Protein AF-A0A2P5B490-F1 (afdb_monomer_lite)

Sequence (133 aa):
MVKIHHEVAHSDQGDTYYHEDVKKVVEAGVHQIVVSSHGARQLYNTTATISVLEEPGTDVFESLALGAQVVLVGRPIIYGLAIKGQHGVKSVIEMLKHALEFTMALYGCLTLEHIKKNRVNVMTQNENLHAKL

Organism: Parasponia andersonii (NCBI:txid3476)

Foldseek 3Di:
DDFDQDDDDDDPPDPPPPPVVVVVVVVVVDPDDDDAPPQCPPDPPDDHPFPNPPQLQVSQLQCLQSPDPDDDDDDQLVVLCVPPNPVRNVVSVVVSVVSNVVVCVVLVHPDSVSRHVVSDPPPPVPDDPPPDD

Radius of gyration: 17.36 Å; chains: 1; bounding box: 48×41×40 Å

pLDDT: mean 72.81, std 22.29, range [24.16, 98.19]

InterPro domains:
  IPR000262 FMN-dependent dehydrogenase [PF01070] (19-55)
  IPR000262 FMN-dependent dehydrogenase [PF01070] (57-120)
  IPR013785 Aldolase-type TIM barrel [G3DSA:3.20.20.70] (15-129)

Structure (mmCIF, N/CA/C/O backbone):
data_AF-A0A2P5B490-F1
#
_entry.id   AF-A0A2P5B490-F1
#
loop_
_atom_site.group_PDB
_atom_site.id
_atom_site.type_symbol
_atom_site.label_atom_id
_atom_site.label_alt_id
_atom_site.label_comp_id
_atom_site.label_asym_id
_atom_site.label_entity_id
_atom_site.label_seq_id
_atom_site.pdbx_PDB_ins_code
_atom_site.Cartn_x
_atom_site.Cartn_y
_atom_site.Cartn_z
_atom_site.occupancy
_atom_site.B_iso_or_equiv
_atom_site.auth_seq_id
_atom_site.auth_comp_id
_atom_site.auth_asym_id
_atom_site.auth_atom_id
_atom_site.pdbx_PDB_model_num
ATOM 1 N N . MET A 1 1 ? -11.680 1.914 -19.232 1.00 24.16 1 MET A N 1
ATOM 2 C CA . MET A 1 1 ? -10.418 1.584 -19.928 1.00 24.16 1 MET A CA 1
ATOM 3 C C . MET A 1 1 ? -9.689 0.569 -19.061 1.00 24.16 1 MET A C 1
ATOM 5 O O . MET A 1 1 ? -9.206 0.937 -18.001 1.00 24.16 1 MET A O 1
ATOM 9 N N . VAL A 1 2 ? -9.758 -0.710 -19.435 1.00 25.61 2 VAL A N 1
ATOM 10 C CA . VAL A 1 2 ? -9.264 -1.852 -18.647 1.00 25.61 2 VAL A CA 1
ATOM 11 C C . VAL A 1 2 ? -7.757 -1.971 -18.871 1.00 25.61 2 VAL A C 1
ATOM 13 O O . VAL A 1 2 ? -7.327 -2.150 -20.007 1.00 25.61 2 VAL A O 1
ATOM 16 N N . LYS A 1 3 ? -6.948 -1.828 -17.818 1.00 25.75 3 LYS A N 1
ATOM 17 C CA . LYS A 1 3 ? -5.498 -2.057 -17.879 1.00 25.75 3 LYS A CA 1
ATOM 18 C C . LYS A 1 3 ? -5.194 -3.341 -17.116 1.00 25.75 3 LYS A C 1
ATOM 20 O O . LYS A 1 3 ? -5.026 -3.327 -15.906 1.00 25.75 3 LYS A O 1
ATOM 25 N N . ILE A 1 4 ? -5.189 -4.455 -17.841 1.00 33.44 4 ILE A N 1
ATOM 26 C CA . ILE A 1 4 ? -4.679 -5.738 -17.356 1.00 33.44 4 ILE A CA 1
ATOM 27 C C . ILE A 1 4 ? -3.274 -5.849 -17.931 1.00 33.44 4 ILE A C 1
ATOM 29 O O . ILE A 1 4 ? -3.114 -6.020 -19.138 1.00 33.44 4 ILE A O 1
ATOM 33 N N . HIS A 1 5 ? -2.257 -5.695 -17.090 1.00 31.98 5 HIS A N 1
ATOM 34 C CA . HIS A 1 5 ? -0.896 -6.046 -17.467 1.00 31.98 5 HIS A CA 1
ATOM 35 C C . HIS A 1 5 ? -0.565 -7.397 -16.843 1.00 31.98 5 HIS A C 1
ATOM 37 O O . HIS A 1 5 ? -0.688 -7.596 -15.640 1.00 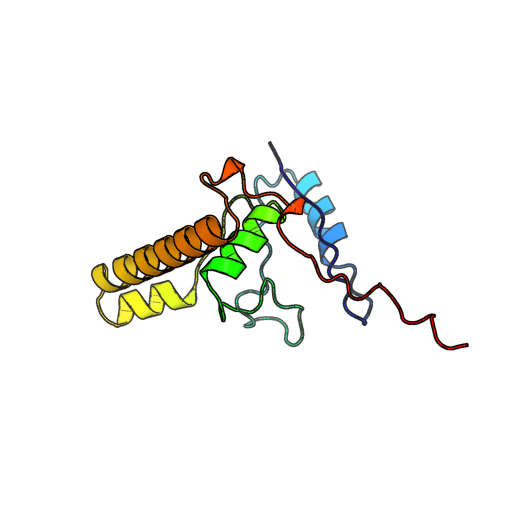31.98 5 HIS A O 1
ATOM 43 N N . HIS A 1 6 ? -0.233 -8.335 -17.728 1.00 29.84 6 HIS A N 1
ATOM 44 C CA . HIS A 1 6 ? 0.177 -9.695 -17.420 1.00 29.84 6 HIS A CA 1
ATOM 45 C C . HIS A 1 6 ? 1.299 -9.716 -16.382 1.00 29.84 6 HIS A C 1
ATOM 47 O O . HIS A 1 6 ? 2.391 -9.192 -16.632 1.00 29.84 6 HIS A O 1
ATOM 53 N N . GLU A 1 7 ? 1.069 -10.469 -15.314 1.00 31.28 7 GLU A N 1
ATOM 54 C CA . GLU A 1 7 ? 2.136 -11.207 -14.669 1.00 31.28 7 GLU A CA 1
ATOM 55 C C . GLU A 1 7 ? 1.660 -12.628 -14.379 1.00 31.28 7 GLU A C 1
ATOM 57 O O . GLU A 1 7 ? 0.643 -12.865 -13.730 1.00 31.28 7 GLU A O 1
ATOM 62 N N . VAL A 1 8 ? 2.366 -13.570 -14.997 1.00 30.80 8 VAL A N 1
ATOM 63 C CA . VAL A 1 8 ? 2.154 -15.003 -14.863 1.00 30.80 8 VAL A CA 1
ATOM 64 C C . VAL A 1 8 ? 3.012 -15.443 -13.686 1.00 30.80 8 VAL A C 1
ATOM 66 O O . VAL A 1 8 ? 4.222 -15.597 -13.828 1.00 30.80 8 VAL A O 1
ATOM 69 N N . ALA A 1 9 ? 2.396 -15.624 -12.522 1.00 31.06 9 ALA A N 1
ATOM 70 C CA . ALA A 1 9 ? 3.017 -16.375 -11.442 1.00 31.06 9 ALA A CA 1
ATOM 71 C C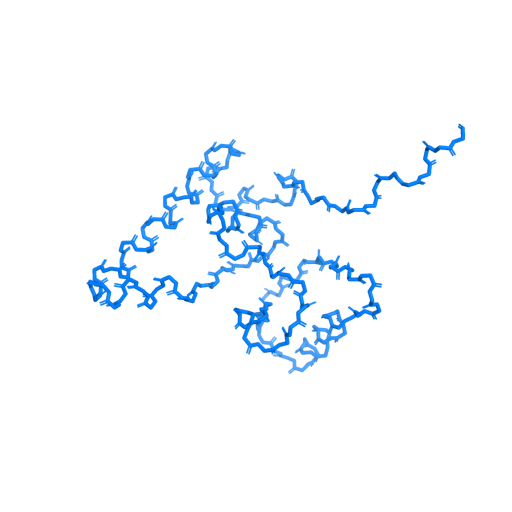 . ALA A 1 9 ? 2.794 -17.865 -11.731 1.00 31.06 9 ALA A C 1
ATOM 73 O O . ALA A 1 9 ? 1.717 -18.399 -11.475 1.00 31.06 9 ALA A O 1
ATOM 74 N N . HIS A 1 10 ? 3.791 -18.521 -12.325 1.00 29.80 10 HIS A N 1
ATOM 75 C CA . HIS A 1 10 ? 3.826 -19.978 -12.390 1.00 29.80 10 HIS A CA 1
ATOM 76 C C . HIS A 1 10 ? 4.150 -20.521 -10.993 1.00 29.80 10 HIS A C 1
ATOM 78 O O . HIS A 1 10 ? 5.239 -20.282 -10.476 1.00 29.80 10 HIS A O 1
ATOM 84 N N . SER A 1 11 ? 3.211 -21.242 -10.381 1.00 33.00 11 SER A N 1
ATOM 85 C CA . SER A 1 11 ? 3.530 -22.214 -9.337 1.00 33.00 11 SER A CA 1
ATOM 86 C C . SER A 1 11 ? 4.019 -23.503 -10.001 1.00 33.00 11 SER A C 1
ATOM 88 O O . SER A 1 11 ? 3.501 -23.914 -11.040 1.00 33.00 11 SER A O 1
ATOM 90 N N . ASP A 1 12 ? 4.980 -24.176 -9.368 1.00 36.62 12 ASP A N 1
ATOM 91 C CA . ASP A 1 12 ? 5.571 -25.463 -9.791 1.00 36.62 12 ASP A CA 1
ATOM 92 C C . ASP A 1 12 ? 4.573 -26.650 -9.734 1.00 36.62 12 ASP A C 1
ATOM 94 O O . ASP A 1 12 ? 4.912 -27.821 -9.889 1.00 36.62 12 ASP A O 1
ATOM 98 N N . GLN A 1 13 ? 3.294 -26.337 -9.526 1.00 34.25 13 GLN A N 1
ATOM 99 C CA . GLN A 1 13 ? 2.156 -27.236 -9.582 1.00 34.25 13 GLN A CA 1
ATOM 100 C C . GLN A 1 13 ? 1.067 -26.545 -10.404 1.00 34.25 13 GLN A C 1
ATOM 102 O O . GLN A 1 13 ? 0.290 -25.770 -9.863 1.00 34.25 13 GLN A O 1
ATOM 107 N N . GLY A 1 14 ? 1.092 -26.777 -11.722 1.00 35.12 14 GLY A N 1
ATOM 108 C CA . GLY A 1 14 ? -0.064 -26.879 -12.630 1.00 35.12 14 GLY A CA 1
ATOM 109 C C . GLY A 1 14 ? -1.105 -25.757 -12.728 1.00 35.12 14 GLY A C 1
ATOM 110 O O . GLY A 1 14 ? -2.000 -25.867 -13.565 1.00 35.12 14 GLY A O 1
ATOM 111 N N . ASP A 1 15 ? -1.018 -24.683 -11.953 1.00 37.94 15 ASP A N 1
ATOM 112 C CA . ASP A 1 15 ? -2.190 -23.866 -11.683 1.00 37.94 15 ASP A CA 1
ATOM 113 C C . ASP A 1 15 ? -2.206 -22.581 -12.526 1.00 37.94 15 ASP A C 1
ATOM 115 O O . ASP A 1 15 ? -1.853 -21.481 -12.114 1.00 37.94 15 ASP A O 1
ATOM 119 N N . THR A 1 16 ? -2.743 -22.739 -13.734 1.00 43.31 16 THR A N 1
ATOM 120 C CA . THR A 1 16 ? -3.161 -21.717 -14.716 1.00 43.31 16 THR A CA 1
ATOM 121 C C . THR A 1 16 ? -4.313 -20.800 -14.239 1.00 43.31 16 THR A C 1
ATOM 123 O O . THR A 1 16 ? -4.896 -20.059 -15.036 1.00 43.31 16 THR A O 1
ATOM 126 N N . TYR A 1 17 ? -4.635 -20.803 -12.940 1.00 48.75 17 TYR A N 1
ATOM 127 C CA . TYR A 1 17 ? -5.948 -20.422 -12.398 1.00 48.75 17 TYR A CA 1
ATOM 128 C C . TYR A 1 17 ? -6.310 -18.945 -12.603 1.00 48.75 17 TYR A C 1
ATOM 130 O O . TYR A 1 17 ? -7.474 -18.628 -12.799 1.00 48.75 17 TYR A O 1
ATOM 138 N N . TYR A 1 18 ? -5.351 -18.018 -12.668 1.00 60.53 18 TYR A N 1
ATOM 139 C CA . TYR A 1 18 ? -5.702 -16.597 -12.796 1.00 60.53 18 TYR A CA 1
ATOM 140 C C . TYR A 1 18 ? -5.979 -16.135 -14.233 1.00 60.53 18 TYR A C 1
ATOM 142 O O . TYR A 1 18 ? -6.766 -15.212 -14.430 1.00 60.53 18 TYR A O 1
ATOM 150 N N . HIS A 1 19 ? -5.359 -16.727 -15.260 1.00 62.00 19 HIS A N 1
ATOM 151 C CA . HIS A 1 19 ? -5.473 -16.166 -16.613 1.00 62.00 19 HIS A CA 1
ATOM 152 C C . HIS A 1 19 ? -6.817 -16.488 -17.276 1.00 62.00 19 HIS A C 1
ATOM 154 O O . HIS A 1 19 ? -7.405 -15.624 -17.931 1.00 62.00 19 HIS A O 1
ATOM 160 N N . GLU A 1 20 ? -7.318 -17.710 -17.094 1.00 67.31 20 GLU A N 1
ATOM 161 C CA . GLU A 1 20 ? -8.641 -18.089 -17.592 1.00 67.31 20 GLU A CA 1
ATOM 162 C C . GLU A 1 20 ? -9.764 -17.383 -16.836 1.00 67.31 20 GLU A C 1
ATOM 164 O O . GLU A 1 20 ? -10.716 -16.908 -17.456 1.00 67.31 20 GLU A O 1
ATOM 169 N N . ASP A 1 21 ? -9.635 -17.262 -15.516 1.00 75.56 21 ASP A N 1
ATOM 170 C CA . ASP A 1 21 ? -10.642 -16.607 -14.686 1.00 75.56 21 ASP A CA 1
ATOM 171 C C . ASP A 1 21 ? -10.754 -15.120 -15.023 1.00 75.56 21 ASP A C 1
ATOM 173 O O . ASP A 1 21 ? -11.865 -14.607 -15.164 1.00 75.56 21 ASP A O 1
ATOM 177 N N . VAL A 1 22 ? -9.623 -14.447 -15.276 1.00 75.44 22 VAL A N 1
ATOM 178 C CA . VAL A 1 22 ? -9.599 -13.054 -15.749 1.00 75.44 22 VAL A CA 1
ATOM 179 C C . VAL A 1 22 ? -10.316 -12.902 -17.095 1.00 75.44 22 VAL A C 1
ATOM 181 O O . VAL A 1 22 ? -11.086 -11.958 -17.262 1.00 75.44 22 VAL A O 1
ATOM 184 N N . LYS A 1 23 ? -10.124 -13.823 -18.051 1.00 79.38 23 LYS A N 1
ATOM 185 C CA . LYS A 1 23 ? -10.833 -13.767 -19.344 1.00 79.38 23 LYS A CA 1
ATOM 186 C C . LYS A 1 23 ? -12.344 -13.888 -19.161 1.00 79.38 23 LYS A C 1
ATOM 188 O O . LYS A 1 23 ? -13.080 -13.044 -19.663 1.00 79.38 23 LYS A O 1
ATOM 193 N N . LYS A 1 24 ? -12.792 -14.868 -18.371 1.00 80.94 24 LYS A N 1
ATOM 194 C CA . LYS A 1 24 ? -14.219 -15.112 -18.108 1.00 80.94 24 LYS A CA 1
ATOM 195 C C . LYS A 1 24 ? -14.904 -13.901 -17.472 1.00 80.94 24 LYS A C 1
ATOM 197 O O . LYS A 1 24 ? -16.000 -13.529 -17.880 1.00 80.94 24 LYS A O 1
ATOM 202 N N . VAL A 1 25 ? -14.270 -13.250 -16.492 1.00 79.50 25 VAL A N 1
ATOM 203 C CA . VAL A 1 25 ? -14.875 -12.074 -15.837 1.00 79.50 25 VAL A CA 1
ATOM 204 C C . VAL A 1 25 ? -14.862 -10.828 -16.725 1.00 79.50 25 VAL A C 1
ATOM 206 O O . VAL A 1 25 ? -15.783 -10.015 -16.645 1.00 79.50 25 VAL A O 1
ATOM 209 N N . VAL A 1 26 ? -13.864 -10.682 -17.604 1.00 80.31 26 VAL A N 1
ATOM 210 C CA . VAL A 1 26 ? -13.848 -9.612 -18.614 1.00 80.31 26 VAL A CA 1
ATOM 211 C C . VAL A 1 26 ? -14.973 -9.817 -19.629 1.00 80.31 26 VAL A C 1
ATOM 213 O O . VAL A 1 26 ? -15.700 -8.869 -19.920 1.00 80.31 26 VAL A O 1
ATOM 216 N N . GLU A 1 27 ? -15.165 -11.043 -20.120 1.00 84.94 27 GLU A N 1
ATOM 217 C CA . GLU A 1 27 ? -16.276 -11.404 -21.014 1.00 84.94 27 GLU A CA 1
ATOM 218 C C . GLU A 1 27 ? -17.644 -11.187 -20.354 1.00 84.94 27 GLU A C 1
ATOM 220 O O . GLU A 1 27 ? -18.586 -10.742 -21.007 1.00 84.94 27 GLU A O 1
ATOM 225 N N . ALA A 1 28 ? -17.742 -11.409 -19.041 1.00 87.56 28 ALA A N 1
ATOM 226 C CA . ALA A 1 28 ? -18.937 -11.115 -18.252 1.00 87.56 28 ALA A CA 1
ATOM 227 C C . ALA A 1 28 ? -19.193 -9.605 -18.033 1.00 87.56 28 ALA A C 1
ATOM 229 O O . ALA A 1 28 ? -20.186 -9.237 -17.407 1.00 87.56 28 ALA A O 1
ATOM 230 N N . GLY A 1 29 ? -18.319 -8.721 -18.528 1.00 87.12 29 GLY A N 1
ATOM 231 C CA . GLY A 1 29 ? -18.488 -7.269 -18.444 1.00 87.12 29 GLY A CA 1
ATOM 232 C C . GLY A 1 29 ? -18.143 -6.666 -17.079 1.00 87.12 29 GLY A C 1
ATOM 233 O O . GLY A 1 29 ? -18.600 -5.564 -16.765 1.00 87.12 29 GLY A O 1
ATOM 234 N N . VAL A 1 30 ? -17.349 -7.357 -16.253 1.00 77.06 30 VAL A N 1
ATOM 235 C CA . VAL A 1 30 ? -16.906 -6.833 -14.953 1.00 77.06 30 VAL A CA 1
ATOM 236 C C . VAL A 1 30 ? -16.053 -5.573 -15.142 1.00 77.06 30 VAL A C 1
ATOM 238 O O . VAL A 1 30 ? -15.174 -5.506 -15.999 1.00 77.06 30 VAL A O 1
ATOM 241 N N . HIS A 1 31 ? -16.299 -4.558 -14.309 1.00 75.38 31 HIS A N 1
ATOM 242 C CA . HIS A 1 31 ? -15.637 -3.259 -14.430 1.00 75.38 31 HIS A CA 1
ATOM 243 C C . HIS A 1 31 ? -14.188 -3.257 -13.915 1.00 75.38 31 HIS A C 1
ATOM 245 O O . HIS A 1 31 ? -13.335 -2.576 -14.485 1.00 75.38 31 HIS A O 1
ATOM 251 N N . GLN A 1 32 ? -13.914 -3.985 -12.826 1.00 70.75 32 GLN A N 1
ATOM 252 C CA . GLN A 1 32 ? -12.608 -4.047 -12.162 1.00 70.75 32 GLN A CA 1
ATOM 253 C C . GLN A 1 32 ? -12.378 -5.415 -11.515 1.00 70.75 32 GLN A C 1
ATOM 255 O O . GLN A 1 32 ? -13.319 -6.063 -11.063 1.00 70.75 32 GLN A O 1
ATOM 260 N N . ILE A 1 33 ? -11.112 -5.820 -11.438 1.00 78.62 33 ILE A N 1
ATOM 261 C CA . ILE A 1 33 ? -10.673 -7.076 -10.825 1.00 78.62 33 ILE A CA 1
ATOM 262 C C . ILE A 1 33 ? -9.727 -6.736 -9.677 1.00 78.62 33 ILE A C 1
ATOM 264 O O . ILE A 1 33 ? -8.845 -5.892 -9.826 1.00 78.62 33 ILE A O 1
ATOM 268 N N . VAL A 1 34 ? -9.895 -7.413 -8.543 1.00 81.19 34 VAL A N 1
ATOM 269 C CA . VAL A 1 34 ? -8.960 -7.351 -7.417 1.00 81.19 34 VAL A CA 1
ATOM 270 C C . VAL A 1 34 ? -8.218 -8.678 -7.351 1.00 81.19 34 VAL A C 1
ATOM 272 O O . VAL A 1 34 ? -8.824 -9.713 -7.084 1.00 81.19 34 VAL A O 1
ATOM 275 N N . VAL A 1 35 ? -6.906 -8.650 -7.579 1.00 78.75 35 VAL A N 1
ATOM 276 C CA . VAL A 1 35 ? -6.046 -9.823 -7.382 1.00 78.75 35 VAL A CA 1
ATOM 277 C C . VAL A 1 35 ? -5.726 -9.926 -5.890 1.00 78.75 35 VAL A C 1
ATOM 279 O O . VAL A 1 35 ? -5.182 -8.988 -5.311 1.00 78.75 35 VAL A O 1
ATOM 282 N N . SER A 1 36 ? -6.123 -11.021 -5.232 1.00 77.31 36 SER A N 1
ATOM 283 C CA . SER A 1 36 ? -5.914 -11.201 -3.789 1.00 77.31 36 SER A CA 1
ATOM 284 C C . SER A 1 36 ? -6.056 -12.657 -3.340 1.00 77.31 36 SER A C 1
ATOM 286 O O . SER A 1 36 ? -7.002 -13.332 -3.727 1.00 77.31 36 SER A O 1
ATOM 288 N N . SER A 1 37 ? -5.197 -13.096 -2.414 1.00 73.44 37 SER A N 1
ATOM 289 C CA . SER A 1 37 ? -5.345 -14.349 -1.644 1.00 73.44 37 SER A CA 1
ATOM 290 C C . SER A 1 37 ? -6.200 -14.195 -0.372 1.00 73.44 37 SER A C 1
ATOM 292 O O . SER A 1 37 ? -6.160 -15.029 0.538 1.00 73.44 37 SER A O 1
ATOM 294 N N . HIS A 1 38 ? -6.941 -13.088 -0.250 1.00 79.31 38 HIS A N 1
ATOM 295 C CA . HIS A 1 38 ? -7.753 -12.759 0.926 1.00 79.31 38 HIS A CA 1
ATOM 296 C C . HIS A 1 38 ? -6.934 -12.669 2.233 1.00 79.31 38 HIS A C 1
ATOM 298 O O . HIS A 1 38 ? -7.392 -13.025 3.323 1.00 79.31 38 HIS A O 1
ATOM 304 N N . GLY A 1 39 ? -5.679 -12.220 2.123 1.00 70.62 39 GLY A N 1
ATOM 305 C CA . GLY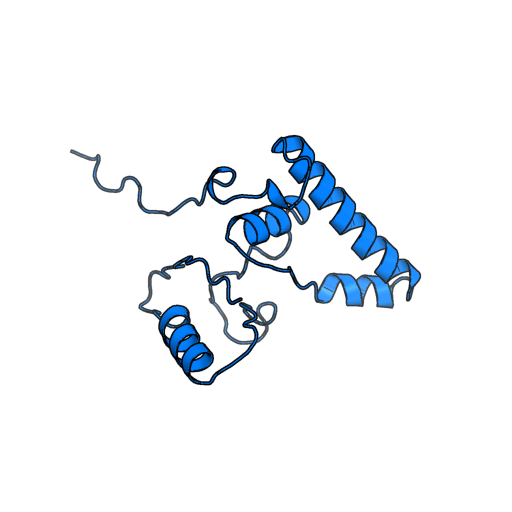 A 1 39 ? -4.759 -12.100 3.255 1.00 70.62 39 GLY A CA 1
ATOM 306 C C . GLY A 1 39 ? -4.308 -13.446 3.829 1.00 70.62 39 GLY A C 1
ATOM 307 O O . GLY A 1 39 ? -4.057 -13.513 5.038 1.00 70.62 39 GLY A O 1
ATOM 308 N N . ALA A 1 40 ? -4.230 -14.475 2.972 1.00 72.25 40 ALA A N 1
ATOM 309 C CA . ALA A 1 40 ? -3.869 -15.858 3.295 1.00 72.25 40 ALA A CA 1
ATOM 310 C C . ALA A 1 40 ? -4.839 -16.556 4.271 1.00 72.25 40 ALA A C 1
ATOM 312 O O . ALA A 1 40 ? -4.440 -17.387 5.081 1.00 72.25 40 ALA A O 1
ATOM 313 N N . ARG A 1 41 ? -6.129 -16.195 4.219 1.00 72.38 41 ARG A N 1
ATOM 314 C CA . ARG A 1 41 ? -7.186 -16.745 5.094 1.00 72.38 41 ARG A CA 1
ATOM 315 C C . ARG A 1 41 ? -8.115 -17.745 4.400 1.00 72.38 41 ARG A C 1
ATOM 317 O O . ARG A 1 41 ? -9.109 -18.138 5.000 1.00 72.38 41 ARG A O 1
ATOM 324 N N . GLN A 1 42 ? -7.851 -18.068 3.135 1.00 71.38 42 GLN A N 1
ATOM 325 C CA . GLN A 1 42 ? -8.698 -18.935 2.312 1.00 71.38 42 GLN A CA 1
ATOM 326 C C . GLN A 1 42 ? -7.950 -20.227 1.981 1.00 71.38 42 GLN A C 1
ATOM 328 O O . GLN A 1 42 ? -7.955 -21.151 2.788 1.00 71.38 42 GLN A O 1
ATOM 333 N N . LEU A 1 43 ? -7.267 -20.285 0.838 1.00 65.50 43 LEU A N 1
ATOM 334 C CA . LEU A 1 43 ? -6.427 -21.425 0.490 1.00 65.50 43 LEU A CA 1
ATOM 335 C C . LEU A 1 43 ? -5.019 -21.268 1.067 1.00 65.50 43 LEU A C 1
ATOM 337 O O . LEU A 1 43 ? -4.413 -20.197 1.004 1.00 65.50 43 LEU A O 1
ATOM 341 N N . TYR A 1 44 ? -4.503 -22.360 1.623 1.00 55.91 44 TYR A N 1
ATOM 342 C CA . TYR A 1 44 ? -3.114 -22.467 2.050 1.00 55.91 44 TYR A CA 1
ATOM 343 C C . TYR A 1 44 ? -2.211 -22.729 0.836 1.00 55.91 44 TYR A C 1
ATOM 345 O O . TYR A 1 44 ? -2.639 -23.365 -0.124 1.00 55.91 44 TYR A O 1
ATOM 353 N N . ASN A 1 45 ? -0.958 -22.262 0.895 1.00 54.09 45 ASN A N 1
ATOM 354 C CA . ASN A 1 45 ? 0.066 -22.465 -0.143 1.00 54.09 45 ASN A CA 1
ATOM 355 C C . ASN A 1 45 ? -0.198 -21.768 -1.497 1.00 54.09 45 ASN A C 1
ATOM 357 O O . ASN A 1 45 ? 0.360 -22.157 -2.519 1.00 54.09 45 ASN A O 1
ATOM 361 N N . THR A 1 46 ? -1.028 -20.721 -1.521 1.00 55.59 46 THR A N 1
ATOM 362 C CA . THR A 1 46 ? -1.146 -19.839 -2.693 1.00 55.59 46 THR A CA 1
ATOM 363 C C . THR A 1 46 ? 0.053 -18.900 -2.772 1.00 55.59 46 THR A C 1
ATOM 365 O O . THR A 1 46 ? 0.472 -18.379 -1.734 1.00 55.59 46 THR A O 1
ATOM 368 N N . THR A 1 47 ? 0.533 -18.593 -3.981 1.00 58.62 47 THR A N 1
ATOM 369 C CA . THR A 1 47 ? 1.517 -17.522 -4.203 1.00 58.62 47 THR A CA 1
ATOM 370 C C . THR A 1 47 ? 1.074 -16.240 -3.494 1.00 58.62 47 THR A C 1
ATOM 372 O O . THR A 1 47 ? -0.094 -15.843 -3.574 1.00 58.62 47 THR A O 1
ATOM 375 N N . ALA A 1 48 ? 1.989 -15.602 -2.762 1.00 55.41 48 ALA A N 1
ATOM 376 C CA . ALA A 1 48 ? 1.707 -14.323 -2.125 1.00 55.41 48 ALA A CA 1
ATOM 377 C C . ALA A 1 48 ? 1.359 -13.283 -3.203 1.00 55.41 48 ALA A C 1
ATOM 379 O O . ALA A 1 48 ? 2.049 -13.183 -4.210 1.00 55.41 48 ALA A O 1
ATOM 380 N N . THR A 1 49 ? 0.282 -12.515 -3.003 1.00 55.12 49 THR A N 1
ATOM 381 C CA . THR A 1 49 ? -0.157 -11.478 -3.963 1.00 55.12 49 THR A CA 1
ATOM 382 C C . THR A 1 49 ? 0.921 -10.403 -4.177 1.00 55.12 49 THR A C 1
ATOM 384 O O . THR A 1 49 ? 1.054 -9.853 -5.258 1.00 55.12 49 THR A O 1
ATOM 387 N N . ILE A 1 50 ? 1.677 -10.144 -3.124 1.00 55.91 50 ILE A N 1
ATOM 388 C CA . ILE A 1 50 ? 2.988 -9.503 -2.982 1.00 55.91 50 ILE A CA 1
ATOM 389 C C . ILE A 1 50 ? 3.306 -9.815 -1.504 1.00 55.91 50 ILE A C 1
ATOM 391 O O . ILE A 1 50 ? 2.356 -9.976 -0.728 1.00 55.91 50 ILE A O 1
ATOM 395 N N . SER A 1 51 ? 4.540 -10.039 -1.075 1.00 51.22 51 SER A N 1
ATOM 396 C CA . SER A 1 51 ? 4.854 -10.643 0.239 1.00 51.22 51 SER A CA 1
ATOM 397 C C . SER A 1 51 ? 4.512 -9.761 1.469 1.00 51.22 51 SER A C 1
ATOM 399 O O . SER A 1 51 ? 5.376 -9.273 2.175 1.00 51.22 51 SER A O 1
ATOM 401 N N . VAL A 1 52 ? 3.213 -9.591 1.745 1.00 49.44 52 VAL A N 1
ATOM 402 C CA . VAL A 1 52 ? 2.496 -9.206 2.979 1.00 49.44 52 VAL A CA 1
ATOM 403 C C . VAL A 1 52 ? 2.949 -7.918 3.717 1.00 49.44 52 VAL A C 1
ATOM 405 O O . VAL A 1 52 ? 2.377 -7.616 4.765 1.00 49.44 52 VAL A O 1
ATOM 408 N N . LEU A 1 53 ? 3.789 -7.063 3.118 1.00 50.47 53 LEU A N 1
ATOM 409 C CA . LEU A 1 53 ? 4.349 -5.807 3.664 1.00 50.47 53 LEU A CA 1
ATOM 410 C C . LEU A 1 53 ? 5.530 -5.997 4.627 1.00 50.47 53 LEU A C 1
ATOM 412 O O . LEU A 1 53 ? 5.509 -5.473 5.742 1.00 50.47 53 LEU A O 1
ATOM 416 N N . GLU A 1 54 ? 6.578 -6.698 4.194 1.00 57.00 54 GLU A N 1
ATOM 417 C CA . GLU A 1 54 ? 7.906 -6.531 4.811 1.00 57.00 54 GLU A CA 1
ATOM 418 C C . GLU A 1 54 ? 8.505 -5.155 4.460 1.00 57.00 54 GLU A C 1
ATOM 420 O O . GLU A 1 54 ? 9.049 -4.481 5.335 1.00 57.00 54 GLU A O 1
ATOM 425 N N . GLU A 1 55 ? 8.291 -4.674 3.226 1.00 71.62 55 GLU A N 1
ATOM 426 C CA . GLU A 1 55 ? 8.699 -3.341 2.765 1.00 71.62 55 GLU A CA 1
ATOM 427 C C . GLU A 1 55 ? 7.537 -2.586 2.086 1.00 71.62 55 GLU A C 1
ATOM 429 O O . GLU A 1 55 ? 7.414 -2.564 0.860 1.00 71.62 55 GLU A O 1
ATOM 434 N N . PRO A 1 56 ? 6.663 -1.910 2.855 1.00 78.62 56 PRO A N 1
ATOM 435 C CA . PRO A 1 56 ? 5.405 -1.371 2.338 1.00 78.62 56 PRO A CA 1
ATOM 436 C C . PRO A 1 56 ? 5.540 -0.330 1.215 1.00 78.62 56 PRO A C 1
ATOM 438 O O . PRO A 1 56 ? 4.611 -0.172 0.427 1.00 78.62 56 PRO A O 1
ATOM 441 N N . GLY A 1 57 ? 6.659 0.396 1.131 1.00 85.31 57 GLY A N 1
ATOM 442 C CA . GLY A 1 57 ? 6.908 1.332 0.029 1.00 85.31 57 GLY A CA 1
ATOM 443 C C . GLY A 1 57 ? 7.240 0.615 -1.281 1.00 85.31 57 GLY A C 1
ATOM 444 O O . GLY A 1 57 ? 6.676 0.944 -2.327 1.00 85.31 57 GLY A O 1
ATOM 445 N N . THR A 1 58 ? 8.109 -0.395 -1.204 1.00 87.19 58 THR A N 1
ATOM 446 C CA . THR A 1 58 ? 8.543 -1.231 -2.331 1.00 87.19 58 THR A CA 1
ATOM 447 C C . THR A 1 58 ? 7.380 -2.056 -2.877 1.00 87.19 58 THR A C 1
ATOM 449 O O . THR A 1 58 ? 7.106 -1.984 -4.072 1.00 87.19 58 THR A O 1
ATOM 452 N N . ASP A 1 59 ? 6.599 -2.704 -2.010 1.00 84.75 59 ASP A N 1
ATOM 453 C CA . ASP A 1 59 ? 5.440 -3.515 -2.414 1.00 84.75 59 ASP A CA 1
ATOM 454 C C . ASP A 1 59 ? 4.392 -2.703 -3.195 1.00 84.75 59 ASP A C 1
ATOM 456 O O . ASP A 1 59 ? 3.849 -3.152 -4.213 1.00 84.75 59 ASP A O 1
ATOM 460 N N . VAL A 1 60 ? 4.096 -1.480 -2.733 1.00 87.06 60 VAL A N 1
ATOM 461 C CA . VAL A 1 60 ? 3.159 -0.583 -3.425 1.00 87.06 60 VAL A CA 1
ATOM 462 C C . VAL A 1 60 ? 3.753 -0.113 -4.752 1.00 87.06 60 VAL A C 1
ATOM 464 O O . VAL A 1 60 ? 3.048 -0.103 -5.761 1.00 87.06 60 VAL A O 1
ATOM 467 N N . PHE A 1 61 ? 5.038 0.247 -4.776 1.00 89.38 61 PHE A N 1
ATOM 468 C CA . PHE A 1 61 ? 5.725 0.678 -5.992 1.00 89.38 61 PHE A CA 1
ATOM 469 C C . PHE A 1 61 ? 5.734 -0.417 -7.066 1.00 89.38 61 PHE A C 1
ATOM 471 O O . PHE A 1 61 ? 5.367 -0.149 -8.210 1.00 89.38 61 PHE A O 1
ATOM 478 N N . GLU A 1 62 ? 6.093 -1.649 -6.704 1.00 86.12 62 GLU A N 1
ATOM 479 C CA . GLU A 1 62 ? 6.131 -2.792 -7.617 1.00 86.12 62 GLU A CA 1
ATOM 480 C C . GLU A 1 62 ? 4.748 -3.123 -8.163 1.00 86.12 62 GLU A C 1
ATOM 482 O O . GLU A 1 62 ? 4.579 -3.231 -9.377 1.00 86.12 62 GLU A O 1
ATOM 487 N N . SER A 1 63 ? 3.732 -3.162 -7.299 1.00 84.81 63 SER A N 1
ATOM 488 C CA . SER A 1 63 ? 2.347 -3.395 -7.718 1.00 84.81 63 SER A CA 1
ATOM 489 C C . SER A 1 63 ? 1.897 -2.377 -8.774 1.00 84.81 63 SER A C 1
ATOM 491 O O . SER A 1 63 ? 1.320 -2.739 -9.804 1.00 84.81 63 SER A O 1
ATOM 493 N N . LEU A 1 64 ? 2.193 -1.091 -8.555 1.00 87.81 64 LEU A N 1
ATOM 494 C CA . LEU A 1 64 ? 1.889 -0.025 -9.514 1.00 87.81 64 LEU A CA 1
ATOM 495 C C . LEU A 1 64 ? 2.715 -0.162 -10.804 1.00 87.81 64 LEU A C 1
ATOM 497 O O . LEU A 1 64 ? 2.179 0.013 -11.900 1.00 87.81 64 LEU A O 1
ATOM 501 N N . ALA A 1 65 ? 4.000 -0.514 -10.702 1.00 88.12 65 ALA A N 1
ATOM 502 C CA . ALA A 1 65 ? 4.890 -0.716 -11.848 1.00 88.12 65 ALA A CA 1
ATOM 503 C C . ALA A 1 65 ? 4.439 -1.877 -12.744 1.00 88.12 65 ALA A C 1
ATOM 505 O O . ALA A 1 65 ? 4.541 -1.783 -13.973 1.00 88.12 65 ALA A O 1
ATOM 506 N N . LEU A 1 66 ? 3.896 -2.931 -12.135 1.00 84.69 66 LEU A N 1
ATOM 507 C CA . LEU A 1 66 ? 3.305 -4.094 -12.795 1.00 84.69 66 LEU A CA 1
ATOM 508 C C . LEU A 1 66 ? 1.941 -3.797 -13.428 1.00 84.69 66 LEU A C 1
ATOM 510 O O . LEU A 1 66 ? 1.455 -4.578 -14.244 1.00 84.69 66 LEU A O 1
ATOM 514 N N . GLY A 1 67 ? 1.362 -2.630 -13.140 1.00 83.31 67 GLY A N 1
ATOM 515 C CA . GLY A 1 67 ? 0.166 -2.118 -13.800 1.00 83.31 67 GLY A CA 1
ATOM 516 C C . GLY A 1 67 ? -1.086 -2.107 -12.931 1.00 83.31 67 GLY A C 1
ATOM 517 O O . GLY A 1 67 ? -2.163 -1.822 -13.462 1.00 83.31 67 GLY A O 1
ATOM 518 N N . ALA A 1 68 ? -0.976 -2.365 -11.624 1.00 84.81 68 ALA A N 1
ATOM 519 C CA . ALA A 1 68 ? -2.080 -2.119 -10.709 1.00 84.81 68 ALA A CA 1
ATOM 520 C C . ALA A 1 68 ? -2.485 -0.638 -10.758 1.00 84.81 68 ALA A C 1
ATOM 522 O O . ALA A 1 68 ? -1.649 0.262 -10.825 1.00 84.81 68 ALA A O 1
ATOM 523 N N . GLN A 1 69 ? -3.791 -0.378 -10.716 1.00 85.62 69 GLN A N 1
ATOM 524 C CA . GLN A 1 69 ? -4.309 0.991 -10.650 1.00 85.62 69 GLN A CA 1
ATOM 525 C C . GLN A 1 69 ? -4.317 1.517 -9.213 1.00 85.62 69 GLN A C 1
ATOM 527 O O . GLN A 1 69 ? -4.163 2.714 -8.987 1.00 85.62 69 GLN A O 1
ATOM 532 N N . VAL A 1 70 ? -4.529 0.613 -8.255 1.00 85.69 70 VAL A N 1
ATOM 533 C CA . VAL A 1 70 ? -4.621 0.880 -6.820 1.00 85.69 70 VAL A CA 1
ATOM 534 C C . VAL A 1 70 ? -4.127 -0.340 -6.045 1.00 85.69 70 VAL A C 1
ATOM 536 O O . VAL A 1 70 ? -4.207 -1.464 -6.540 1.00 85.69 70 VAL A O 1
ATOM 539 N N . VAL A 1 71 ? -3.673 -0.118 -4.811 1.00 87.38 71 VAL A N 1
ATOM 540 C CA . VAL A 1 71 ? -3.310 -1.175 -3.856 1.00 87.38 71 VAL A CA 1
ATOM 541 C C . VAL A 1 71 ? -4.218 -1.058 -2.636 1.00 87.38 71 VAL A C 1
ATOM 543 O O . VAL A 1 71 ? -4.385 0.027 -2.078 1.00 87.38 71 VAL A O 1
ATOM 546 N N . LEU A 1 72 ? -4.839 -2.169 -2.237 1.00 87.75 72 LEU A N 1
ATOM 547 C CA . LEU A 1 72 ? -5.770 -2.214 -1.109 1.00 87.75 72 LEU A CA 1
ATOM 548 C C . LEU A 1 72 ? -5.055 -2.654 0.171 1.00 87.75 72 LEU A C 1
ATOM 550 O O . LEU A 1 72 ? -4.251 -3.583 0.155 1.00 87.75 72 LEU A O 1
ATOM 554 N N . VAL A 1 73 ? -5.397 -2.026 1.298 1.00 86.06 73 VAL A N 1
ATOM 555 C CA . VAL A 1 73 ? -4.772 -2.287 2.602 1.00 86.06 73 VAL A CA 1
ATOM 556 C C . VAL A 1 73 ? -5.821 -2.787 3.589 1.00 86.06 73 VAL A C 1
ATOM 558 O O . VAL A 1 73 ? -6.808 -2.108 3.856 1.00 86.06 73 VAL A O 1
ATOM 561 N N . GLY A 1 74 ? -5.602 -3.984 4.138 1.00 86.88 74 GLY A N 1
ATOM 562 C CA . GLY A 1 74 ? -6.518 -4.624 5.086 1.00 86.88 74 GLY A CA 1
ATOM 563 C C . GLY A 1 74 ? -6.113 -4.418 6.548 1.00 86.88 74 GLY A C 1
ATOM 564 O O . GLY A 1 74 ? -6.386 -3.385 7.156 1.00 86.88 74 GLY A O 1
ATOM 565 N N . ARG A 1 75 ? -5.453 -5.433 7.127 1.00 88.06 75 ARG A N 1
ATOM 566 C CA . ARG A 1 75 ? -5.146 -5.530 8.570 1.00 88.06 75 ARG A CA 1
ATOM 567 C C . ARG A 1 75 ? -4.520 -4.270 9.194 1.00 88.06 75 ARG A C 1
ATOM 569 O O . ARG A 1 75 ? -5.002 -3.889 10.259 1.00 88.06 75 ARG A O 1
ATOM 576 N N . PRO A 1 76 ? -3.532 -3.589 8.574 1.00 89.06 76 PRO A N 1
ATOM 577 C CA . PRO A 1 76 ? -2.940 -2.389 9.170 1.00 89.06 76 PRO A CA 1
ATOM 578 C C . PRO A 1 76 ? -3.962 -1.295 9.504 1.00 89.06 76 PRO A C 1
ATOM 580 O O . PRO A 1 76 ? -3.867 -0.669 10.556 1.00 89.06 76 PRO A O 1
ATOM 583 N N . ILE A 1 77 ? -4.988 -1.111 8.665 1.00 92.12 77 ILE A N 1
ATOM 584 C CA . ILE A 1 77 ? -6.054 -0.129 8.906 1.00 92.12 77 ILE A CA 1
ATOM 585 C C . ILE A 1 77 ? -6.863 -0.502 10.153 1.00 92.12 77 ILE A C 1
ATOM 587 O O . ILE A 1 77 ? -7.116 0.351 11.002 1.00 92.12 77 ILE A O 1
ATOM 591 N N . ILE A 1 78 ? -7.217 -1.782 10.304 1.00 92.94 78 ILE A N 1
ATOM 592 C CA . ILE A 1 78 ? -7.963 -2.287 11.467 1.00 92.94 78 ILE A CA 1
ATOM 593 C C . ILE A 1 78 ? -7.132 -2.137 12.748 1.00 92.94 78 ILE A C 1
ATOM 595 O O . ILE A 1 78 ? -7.666 -1.752 13.785 1.00 92.94 78 ILE A O 1
ATOM 599 N N . TYR A 1 79 ? -5.823 -2.392 12.686 1.00 93.44 79 TYR A N 1
ATOM 600 C CA . TYR A 1 79 ? -4.930 -2.233 13.837 1.00 93.44 79 TYR A CA 1
ATOM 601 C C . TYR A 1 79 ? -4.795 -0.767 14.253 1.00 93.44 79 TYR A C 1
ATOM 603 O O . TYR A 1 79 ? -4.924 -0.452 15.435 1.00 93.44 79 TYR A O 1
ATOM 611 N N . GLY A 1 80 ? -4.621 0.146 13.292 1.00 94.69 80 GLY A N 1
ATOM 612 C CA . GLY A 1 80 ? -4.631 1.584 13.561 1.00 94.69 80 GLY A CA 1
ATOM 613 C C . GLY A 1 80 ? -5.945 2.032 14.206 1.00 94.69 80 GLY A C 1
ATOM 614 O O . GLY A 1 80 ? -5.933 2.744 15.214 1.00 94.69 80 GLY A O 1
ATOM 615 N N . LEU A 1 81 ? -7.075 1.548 13.682 1.00 97.19 81 LEU A N 1
ATOM 616 C CA . LEU A 1 81 ? -8.396 1.808 14.248 1.00 97.19 81 LEU A CA 1
ATOM 617 C C . LEU A 1 81 ? -8.511 1.313 15.697 1.00 97.19 81 LEU A C 1
ATOM 619 O O . LEU A 1 81 ? -8.998 2.048 16.551 1.00 97.19 81 LEU A O 1
ATOM 623 N N . ALA A 1 82 ? -8.043 0.099 15.987 1.00 97.56 82 ALA A N 1
ATOM 624 C CA . ALA A 1 82 ? -8.109 -0.481 17.326 1.00 97.56 82 ALA A CA 1
ATOM 625 C C . ALA A 1 82 ? -7.242 0.277 18.346 1.00 97.56 82 ALA A C 1
ATOM 627 O O . ALA A 1 82 ? -7.647 0.439 19.493 1.00 97.56 82 ALA A O 1
ATOM 628 N N . ILE A 1 83 ? -6.066 0.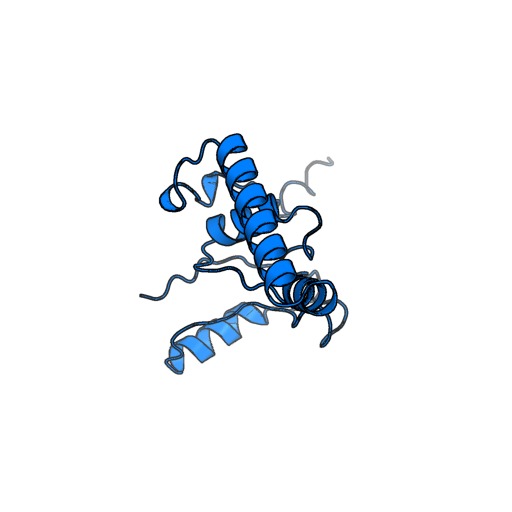762 17.933 1.00 97.81 83 ILE A N 1
ATOM 629 C CA . ILE A 1 83 ? -5.112 1.432 18.829 1.00 97.81 83 ILE A CA 1
ATOM 630 C C . ILE A 1 83 ? -5.524 2.879 19.121 1.00 97.81 83 ILE A C 1
ATOM 632 O O . ILE A 1 83 ? -5.460 3.320 20.267 1.00 97.81 83 ILE A O 1
ATOM 636 N N . LYS A 1 84 ? -5.896 3.653 18.091 1.00 97.31 84 LYS A N 1
ATOM 637 C CA . LYS A 1 84 ? -6.130 5.104 18.235 1.00 97.31 84 LYS A CA 1
ATOM 638 C C . LYS A 1 84 ? -7.301 5.617 17.394 1.00 97.31 84 LYS A C 1
ATOM 640 O O . LYS A 1 84 ? -7.314 6.778 16.974 1.00 97.31 84 LYS A O 1
ATOM 645 N N . GLY A 1 85 ? -8.284 4.763 17.116 1.00 97.56 85 GLY A N 1
ATOM 646 C CA . GLY A 1 85 ? -9.465 5.122 16.337 1.00 97.56 85 GLY A CA 1
ATOM 647 C C . GLY A 1 85 ? -9.097 5.713 14.975 1.00 97.56 85 GLY A C 1
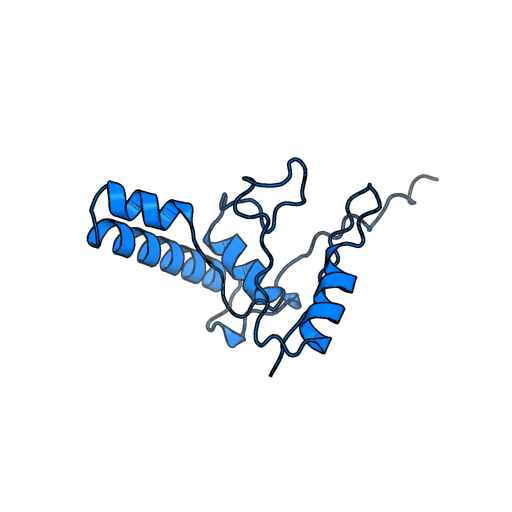ATOM 648 O O . GLY A 1 85 ? -8.133 5.305 14.325 1.00 97.56 85 GLY A O 1
ATOM 649 N N . GLN A 1 86 ? -9.833 6.744 14.563 1.00 98.19 86 GLN A N 1
ATOM 650 C CA . GLN A 1 86 ? -9.572 7.474 13.320 1.00 98.19 86 GLN A CA 1
ATOM 651 C C . GLN A 1 86 ? -8.127 7.993 13.213 1.00 98.19 86 GLN A C 1
ATOM 653 O O . GLN A 1 86 ? -7.547 7.974 12.129 1.00 98.19 86 GLN A O 1
ATOM 658 N N . HIS A 1 87 ? -7.528 8.440 14.321 1.00 98.06 87 HIS A N 1
ATOM 659 C CA . HIS A 1 87 ? -6.158 8.955 14.301 1.00 98.06 87 HIS A CA 1
ATOM 660 C C . HIS A 1 87 ? -5.150 7.857 13.967 1.00 98.06 87 HIS A C 1
ATOM 662 O O . HIS A 1 87 ? -4.211 8.112 13.224 1.00 98.06 87 HIS A O 1
ATOM 668 N N . GLY A 1 88 ? -5.355 6.637 14.467 1.00 97.12 88 GLY A N 1
ATOM 669 C CA . GLY A 1 88 ? -4.476 5.517 14.140 1.00 97.12 88 GLY A CA 1
ATOM 670 C C . GLY A 1 88 ? -4.619 5.081 12.684 1.00 97.12 88 GLY A C 1
ATOM 671 O O . GLY A 1 88 ? -3.612 4.825 12.031 1.00 97.12 88 GLY A O 1
ATOM 672 N N . VAL A 1 89 ? -5.840 5.095 12.132 1.00 96.69 89 VAL A N 1
ATOM 673 C CA . VAL A 1 89 ? -6.058 4.891 10.686 1.00 96.69 89 VAL A CA 1
ATOM 674 C C . VAL A 1 89 ? -5.296 5.936 9.868 1.00 96.69 89 VAL A C 1
ATOM 676 O O . VAL A 1 89 ? -4.584 5.583 8.929 1.00 96.69 89 VAL A O 1
ATOM 679 N N . LYS A 1 90 ? -5.397 7.215 10.250 1.00 97.88 90 LYS A N 1
ATOM 680 C CA . LYS A 1 90 ? -4.681 8.309 9.584 1.00 97.88 90 LYS A CA 1
ATOM 681 C C . LYS A 1 90 ? -3.164 8.099 9.624 1.00 97.88 90 LYS A C 1
ATOM 683 O O . LYS A 1 90 ? -2.526 8.192 8.582 1.00 97.88 90 LYS A O 1
ATOM 688 N N . SER A 1 91 ? -2.606 7.745 10.782 1.00 96.75 91 SER A N 1
ATOM 689 C CA . SER A 1 91 ? -1.169 7.481 10.922 1.00 96.75 91 SER A CA 1
ATOM 690 C C . SER A 1 91 ? -0.687 6.325 10.043 1.00 96.75 91 SER A C 1
ATOM 692 O O . SER A 1 91 ? 0.390 6.415 9.463 1.00 96.75 91 SER A O 1
ATOM 694 N N . VAL A 1 92 ? -1.483 5.260 9.895 1.00 94.56 92 VAL A N 1
ATOM 695 C CA . VAL A 1 92 ? -1.146 4.142 8.998 1.00 94.56 92 VAL A CA 1
ATOM 696 C C . VAL A 1 92 ? -1.114 4.600 7.539 1.00 94.56 92 VAL A C 1
ATOM 698 O O . VAL A 1 92 ? -0.169 4.278 6.824 1.00 94.56 92 VAL A O 1
ATOM 701 N N . ILE A 1 93 ? -2.106 5.378 7.098 1.00 95.12 93 ILE A N 1
ATOM 702 C CA . ILE A 1 93 ? -2.147 5.912 5.727 1.00 95.12 93 ILE A CA 1
ATOM 703 C C . ILE A 1 93 ? -0.950 6.836 5.465 1.00 95.12 93 ILE A C 1
ATOM 705 O O . ILE A 1 93 ? -0.308 6.723 4.424 1.00 95.12 93 ILE A O 1
ATOM 709 N N . GLU A 1 94 ? -0.619 7.723 6.406 1.00 97.00 94 GLU A N 1
ATOM 710 C CA . GLU A 1 94 ? 0.535 8.625 6.294 1.00 97.00 94 GLU A CA 1
ATOM 711 C C . GLU A 1 94 ? 1.861 7.859 6.246 1.00 97.00 94 GLU A C 1
ATOM 713 O O . GLU A 1 94 ? 2.714 8.165 5.417 1.00 97.00 94 GLU A O 1
ATOM 718 N N . MET A 1 95 ? 2.020 6.820 7.069 1.00 94.44 95 MET A N 1
ATOM 719 C CA . MET A 1 95 ? 3.203 5.957 7.051 1.00 94.44 95 MET A CA 1
ATOM 720 C C . MET A 1 95 ? 3.380 5.263 5.696 1.00 94.44 95 MET A C 1
ATOM 722 O O . MET A 1 95 ? 4.478 5.270 5.144 1.00 94.44 95 MET A O 1
ATOM 726 N N . LEU A 1 96 ? 2.305 4.698 5.138 1.00 92.75 96 LEU A N 1
ATOM 727 C CA . LEU A 1 96 ? 2.339 4.055 3.822 1.00 92.75 96 LEU A CA 1
ATOM 728 C C . LEU A 1 96 ? 2.659 5.055 2.709 1.00 92.75 96 LEU A C 1
ATOM 730 O O . LEU A 1 96 ? 3.452 4.756 1.819 1.00 92.75 96 LEU A O 1
ATOM 734 N N . LYS A 1 97 ? 2.079 6.257 2.783 1.00 94.75 97 LYS A N 1
ATOM 735 C CA . LYS A 1 97 ? 2.370 7.341 1.847 1.00 94.75 97 LYS A CA 1
ATOM 736 C C . LYS A 1 97 ? 3.854 7.715 1.884 1.00 94.75 97 LYS A C 1
ATOM 738 O O . LYS A 1 97 ? 4.483 7.745 0.833 1.00 94.75 97 LYS A O 1
ATOM 743 N N . HIS A 1 98 ? 4.417 7.960 3.067 1.00 95.62 98 HIS A N 1
ATOM 744 C CA . HIS A 1 98 ? 5.832 8.317 3.201 1.00 95.62 98 HIS A CA 1
ATOM 745 C C . HIS A 1 98 ? 6.759 7.188 2.747 1.00 95.62 98 HIS A C 1
ATOM 747 O O . HIS A 1 98 ? 7.774 7.458 2.113 1.00 95.62 98 HIS A O 1
ATOM 753 N N . ALA A 1 99 ? 6.408 5.930 3.033 1.00 93.81 99 ALA A N 1
ATOM 754 C CA . ALA A 1 99 ? 7.168 4.783 2.550 1.00 93.81 99 ALA A CA 1
ATOM 755 C C . ALA A 1 99 ? 7.199 4.745 1.014 1.00 93.81 99 ALA A C 1
ATOM 757 O O . ALA A 1 99 ? 8.269 4.594 0.431 1.00 93.81 99 ALA A O 1
ATOM 758 N N . LEU A 1 100 ? 6.054 4.958 0.353 1.00 93.25 100 LEU A N 1
ATOM 759 C CA . LEU A 1 100 ? 5.990 5.036 -1.106 1.00 93.25 100 LEU A CA 1
ATOM 760 C C . LEU A 1 100 ? 6.782 6.230 -1.656 1.00 93.25 100 LEU A C 1
ATOM 762 O O . LEU A 1 100 ? 7.537 6.061 -2.607 1.00 93.25 100 LEU A O 1
ATOM 766 N N . GLU A 1 101 ? 6.640 7.423 -1.074 1.00 95.62 101 GLU A N 1
ATOM 767 C CA . GLU A 1 101 ? 7.391 8.619 -1.490 1.00 95.62 101 GLU A CA 1
ATOM 768 C C . GLU A 1 101 ? 8.905 8.406 -1.365 1.00 95.62 101 GLU A C 1
ATOM 770 O O . GLU A 1 101 ? 9.663 8.786 -2.259 1.00 95.62 101 GLU A O 1
ATOM 775 N N . PHE A 1 102 ? 9.344 7.745 -0.292 1.00 94.94 102 PHE A N 1
ATOM 776 C CA . PHE A 1 102 ? 10.741 7.388 -0.082 1.00 94.94 102 PHE A CA 1
ATOM 777 C C . PHE A 1 102 ? 11.242 6.405 -1.147 1.00 94.94 102 PHE A C 1
ATOM 779 O O . PHE A 1 102 ? 12.259 6.664 -1.789 1.00 94.94 102 PHE A O 1
ATOM 786 N N . THR A 1 103 ? 10.500 5.326 -1.411 1.00 93.75 103 THR A N 1
ATOM 787 C CA . THR A 1 103 ? 10.827 4.380 -2.488 1.00 93.75 103 THR A CA 1
ATOM 788 C C . THR A 1 103 ? 10.865 5.085 -3.844 1.00 93.75 103 THR A C 1
ATOM 790 O O . THR A 1 103 ? 11.829 4.950 -4.592 1.00 93.75 103 THR A O 1
ATOM 793 N N . MET A 1 104 ? 9.867 5.909 -4.158 1.00 94.88 104 MET A N 1
ATOM 794 C CA . MET A 1 104 ? 9.828 6.693 -5.391 1.00 94.88 104 MET A CA 1
ATOM 795 C C . MET A 1 104 ? 11.063 7.588 -5.546 1.00 94.88 104 MET A C 1
ATOM 797 O O . MET A 1 104 ? 11.633 7.642 -6.636 1.00 94.88 104 MET A O 1
ATOM 801 N N . ALA A 1 105 ? 11.517 8.237 -4.471 1.00 94.62 105 ALA A N 1
ATOM 802 C CA . ALA A 1 105 ? 12.735 9.041 -4.484 1.00 94.62 105 ALA A CA 1
ATOM 803 C C . ALA A 1 105 ? 13.985 8.196 -4.787 1.00 94.62 105 ALA A C 1
ATOM 805 O O . ALA A 1 105 ? 14.793 8.598 -5.624 1.00 94.62 105 ALA A O 1
ATOM 806 N N . LEU A 1 106 ? 14.112 7.007 -4.184 1.00 92.56 106 LEU A N 1
ATOM 807 C CA . LEU A 1 106 ? 15.222 6.081 -4.449 1.00 92.56 106 LEU A CA 1
ATOM 808 C C . LEU A 1 106 ? 15.245 5.584 -5.903 1.00 92.56 106 LEU A C 1
ATOM 810 O O . LEU A 1 106 ? 16.311 5.486 -6.505 1.00 92.56 106 LEU A O 1
ATOM 814 N N . TYR A 1 107 ? 14.075 5.337 -6.495 1.00 91.19 107 TYR A N 1
ATOM 815 C CA . TYR A 1 107 ? 13.937 4.934 -7.900 1.00 91.19 107 TYR A CA 1
ATOM 816 C C . TYR A 1 107 ? 13.958 6.117 -8.890 1.00 91.19 107 TYR A C 1
ATOM 818 O O . TYR A 1 107 ? 13.831 5.916 -10.105 1.00 91.19 107 TYR A O 1
ATOM 826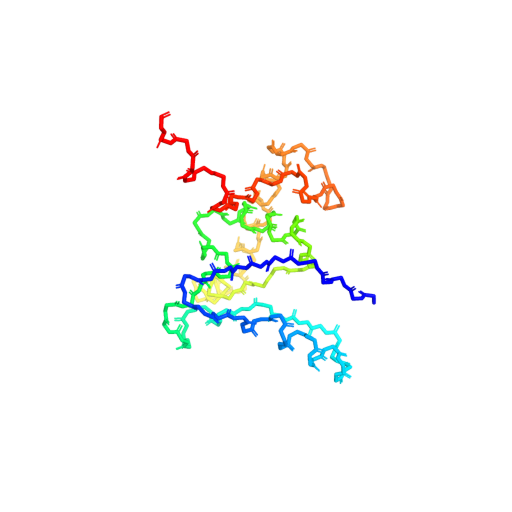 N N . GLY A 1 108 ? 14.102 7.357 -8.406 1.00 91.94 108 GLY A N 1
ATOM 827 C CA . GLY A 1 108 ? 14.126 8.567 -9.234 1.00 91.94 108 GLY A CA 1
ATOM 828 C C . GLY A 1 108 ? 12.789 8.888 -9.916 1.00 91.94 108 GLY A C 1
ATOM 829 O O . GLY A 1 108 ? 12.765 9.448 -11.012 1.00 91.94 108 GLY A O 1
ATOM 830 N N . CYS A 1 109 ? 11.668 8.509 -9.302 1.00 92.94 109 CYS A N 1
ATOM 831 C CA . CYS A 1 109 ? 10.316 8.722 -9.811 1.00 92.94 109 CYS A CA 1
ATOM 832 C C . CYS A 1 109 ? 9.642 9.899 -9.091 1.00 92.94 109 CYS A C 1
ATOM 834 O O . CYS A 1 109 ? 9.213 9.777 -7.954 1.00 92.94 109 CYS A O 1
ATOM 836 N N . LEU A 1 110 ? 9.500 11.043 -9.765 1.00 89.56 110 LEU A N 1
ATOM 837 C CA . LEU A 1 110 ? 8.868 12.238 -9.174 1.00 89.56 110 LEU A CA 1
ATOM 838 C C . LEU A 1 110 ? 7.331 12.191 -9.144 1.00 89.56 110 LEU A C 1
ATOM 840 O O . LEU A 1 110 ? 6.701 12.965 -8.429 1.00 89.56 110 LEU A O 1
ATOM 844 N N . THR A 1 111 ? 6.720 11.320 -9.945 1.00 92.06 111 THR A N 1
ATOM 845 C CA . THR A 1 111 ? 5.264 11.205 -10.079 1.00 92.06 111 THR A CA 1
ATOM 846 C C . THR A 1 111 ? 4.867 9.741 -10.223 1.00 92.06 111 THR A C 1
ATOM 848 O O . THR A 1 111 ? 5.662 8.911 -10.671 1.00 92.06 111 THR A O 1
ATOM 851 N N . LEU A 1 112 ? 3.614 9.423 -9.886 1.00 90.56 112 LEU A N 1
ATOM 852 C CA . LEU A 1 112 ? 3.060 8.076 -10.072 1.00 90.56 112 LEU A CA 1
ATOM 853 C C . LEU A 1 112 ? 3.096 7.634 -11.543 1.00 90.56 112 LEU A C 1
ATOM 855 O O . LEU A 1 112 ? 3.248 6.453 -11.838 1.00 90.56 112 LEU A O 1
ATOM 859 N N . GLU A 1 113 ? 3.012 8.577 -12.484 1.00 89.12 113 GLU A N 1
ATOM 860 C CA . GLU A 1 113 ? 3.074 8.284 -13.918 1.00 89.12 113 GLU A CA 1
ATOM 861 C C . GLU A 1 113 ? 4.432 7.728 -14.358 1.00 89.12 113 GLU A C 1
ATOM 863 O O . GLU A 1 113 ? 4.494 6.992 -15.346 1.00 89.12 113 GLU A O 1
ATOM 868 N N . HIS A 1 114 ? 5.504 8.044 -13.627 1.00 88.62 114 HIS A N 1
ATOM 869 C CA . HIS A 1 114 ? 6.851 7.543 -13.896 1.00 88.62 114 HIS A CA 1
ATOM 870 C C . HIS A 1 114 ? 7.093 6.126 -13.364 1.00 88.62 114 HIS A C 1
ATOM 872 O O . HIS A 1 114 ? 8.084 5.503 -13.749 1.00 88.62 114 HIS A O 1
ATOM 878 N N . ILE A 1 115 ? 6.185 5.591 -12.543 1.00 90.44 115 ILE A N 1
ATOM 879 C CA . ILE A 1 115 ? 6.249 4.207 -12.079 1.00 90.44 115 ILE A CA 1
ATOM 880 C C . ILE A 1 115 ? 5.874 3.296 -13.255 1.00 90.44 115 ILE A C 1
ATOM 882 O O . ILE A 1 115 ? 4.759 3.340 -13.784 1.00 90.44 115 ILE A O 1
ATOM 886 N N . LYS A 1 116 ? 6.849 2.516 -13.728 1.00 87.50 116 LYS A N 1
ATOM 887 C CA . LYS A 1 116 ? 6.754 1.676 -14.929 1.00 87.50 116 LYS A CA 1
ATOM 888 C C . LYS A 1 116 ? 7.499 0.365 -14.718 1.00 87.50 116 LYS A C 1
ATOM 890 O O . LYS A 1 116 ? 8.500 0.329 -14.011 1.00 87.50 116 LYS A O 1
ATOM 895 N N . LYS A 1 117 ? 7.063 -0.682 -15.423 1.00 82.25 117 LYS A N 1
ATOM 896 C CA . LYS A 1 117 ? 7.644 -2.032 -15.352 1.00 82.25 117 LYS A CA 1
ATOM 897 C C . LYS A 1 117 ? 9.164 -2.079 -15.560 1.00 82.25 117 LYS A C 1
ATOM 899 O O . LYS A 1 117 ? 9.828 -2.884 -14.933 1.00 82.25 117 LYS A O 1
ATOM 904 N N . ASN A 1 118 ? 9.741 -1.200 -16.382 1.00 82.38 118 ASN A N 1
ATOM 905 C CA . ASN A 1 118 ? 11.194 -1.155 -16.613 1.00 82.38 118 ASN A CA 1
ATOM 906 C C . ASN A 1 118 ? 12.020 -0.640 -15.416 1.00 82.38 118 ASN A C 1
ATOM 908 O O . ASN A 1 118 ? 13.242 -0.577 -15.510 1.00 82.38 118 ASN A O 1
ATOM 912 N N . ARG A 1 119 ? 11.370 -0.213 -14.328 1.00 79.69 119 ARG A N 1
ATOM 913 C CA . ARG A 1 119 ? 12.015 0.232 -13.087 1.00 79.69 119 ARG A CA 1
ATOM 914 C C . ARG A 1 119 ? 12.099 -0.865 -12.035 1.00 79.69 119 ARG A C 1
ATOM 916 O O . ARG A 1 119 ? 12.789 -0.661 -11.049 1.00 79.69 119 ARG A O 1
ATOM 923 N N . VAL A 1 120 ? 11.409 -1.984 -12.231 1.00 79.56 120 VAL A N 1
ATOM 924 C CA . VAL A 1 120 ? 11.378 -3.096 -11.282 1.00 79.56 120 VAL A CA 1
ATOM 925 C C . VAL A 1 120 ? 11.986 -4.318 -11.942 1.00 79.56 120 VAL A C 1
ATOM 927 O O . VAL A 1 120 ? 11.697 -4.619 -13.101 1.00 79.56 120 VAL A O 1
ATOM 930 N N . ASN A 1 121 ? 12.863 -5.003 -11.216 1.00 66.44 121 ASN A N 1
ATOM 931 C CA . ASN A 1 121 ? 13.403 -6.267 -11.679 1.00 66.44 121 ASN A CA 1
ATOM 932 C C . ASN A 1 121 ? 12.444 -7.354 -11.217 1.00 66.44 121 ASN A C 1
ATOM 934 O O . ASN A 1 121 ? 12.503 -7.809 -10.077 1.00 66.44 121 ASN A O 1
ATOM 938 N N . VAL A 1 122 ? 11.535 -7.751 -12.104 1.00 59.53 122 VAL A N 1
ATOM 939 C CA . VAL A 1 122 ? 10.785 -8.981 -11.888 1.00 59.53 122 VAL A CA 1
ATOM 940 C C . VAL A 1 122 ? 11.806 -10.100 -11.992 1.00 59.53 122 VAL A C 1
ATOM 942 O O . VAL A 1 122 ? 12.242 -10.438 -13.091 1.00 59.53 122 VAL A O 1
ATOM 945 N N . MET A 1 123 ? 12.222 -10.646 -10.853 1.00 47.88 123 MET A N 1
ATOM 946 C CA . MET A 1 123 ? 12.978 -11.890 -10.816 1.00 47.88 123 MET A CA 1
ATOM 947 C C . MET A 1 123 ? 12.060 -13.004 -11.324 1.00 47.88 123 MET A C 1
ATOM 949 O O . MET A 1 123 ? 11.460 -13.749 -10.554 1.00 47.88 123 MET A O 1
ATOM 953 N N . THR A 1 124 ? 11.918 -13.127 -12.641 1.00 42.88 124 THR A N 1
ATOM 954 C CA . THR A 1 124 ? 11.471 -14.376 -13.239 1.00 42.88 124 THR A CA 1
ATOM 955 C C . THR A 1 124 ? 12.533 -15.405 -12.885 1.00 42.88 124 THR A C 1
ATOM 957 O O . THR A 1 124 ? 13.680 -15.252 -13.301 1.00 42.88 124 THR A O 1
ATOM 960 N N . GLN A 1 125 ? 12.187 -16.441 -12.117 1.00 43.88 125 GLN A N 1
ATOM 961 C CA . GLN A 1 125 ? 13.077 -17.577 -11.836 1.00 43.88 125 GLN A CA 1
ATOM 962 C C . GLN A 1 125 ? 13.333 -18.435 -13.092 1.00 43.88 125 GLN A C 1
ATOM 964 O O . GLN A 1 125 ? 13.196 -19.652 -13.075 1.00 43.88 125 GLN A O 1
ATOM 969 N N . ASN A 1 126 ? 13.672 -17.809 -14.216 1.00 41.59 126 ASN A N 1
ATOM 970 C CA . ASN A 1 126 ? 13.915 -18.488 -15.476 1.00 41.59 126 ASN A CA 1
ATOM 971 C C . ASN A 1 126 ? 15.074 -17.861 -16.256 1.00 41.59 126 ASN A C 1
ATOM 973 O O . ASN A 1 126 ? 15.022 -17.720 -17.473 1.00 41.59 126 ASN A O 1
ATOM 977 N N . GLU A 1 127 ? 16.151 -17.519 -15.550 1.00 42.50 127 GLU A N 1
ATOM 978 C CA . GLU A 1 127 ? 17.465 -17.356 -16.166 1.00 42.50 127 GLU A CA 1
ATOM 979 C C . GLU A 1 127 ? 18.473 -18.257 -15.436 1.00 42.50 127 GLU A C 1
ATOM 981 O O . GLU A 1 127 ? 18.931 -17.953 -14.338 1.00 42.50 127 GLU A O 1
ATOM 986 N N . ASN A 1 128 ? 18.825 -19.364 -16.104 1.00 39.56 128 ASN A N 1
ATOM 987 C CA . ASN A 1 128 ? 19.982 -20.248 -15.871 1.00 39.56 128 ASN A CA 1
ATOM 988 C C . ASN A 1 128 ? 19.820 -21.483 -14.963 1.00 39.56 128 ASN A C 1
ATOM 990 O O . ASN A 1 128 ? 20.457 -21.584 -13.917 1.00 39.56 128 ASN A O 1
ATOM 994 N N . LEU A 1 129 ? 19.152 -22.528 -15.479 1.00 41.38 129 LEU A N 1
ATOM 995 C CA . LEU A 1 129 ? 19.475 -23.922 -15.113 1.00 41.38 129 LEU A CA 1
ATOM 996 C C . LEU A 1 129 ? 20.253 -24.706 -16.196 1.00 41.38 129 LEU A C 1
ATOM 998 O O . LEU A 1 129 ? 20.469 -25.905 -16.042 1.00 41.38 129 LEU A O 1
ATOM 1002 N N . HIS A 1 130 ? 20.733 -24.054 -17.266 1.00 42.22 130 HIS A N 1
ATOM 1003 C CA . HIS A 1 130 ? 21.455 -24.724 -18.365 1.00 42.22 130 HIS A CA 1
ATOM 1004 C C . HIS A 1 130 ? 22.856 -24.170 -18.675 1.00 42.22 130 HIS A C 1
ATOM 1006 O O . HIS A 1 130 ? 23.305 -24.213 -19.815 1.00 42.22 130 HIS A O 1
ATOM 1012 N N . ALA A 1 131 ? 23.600 -23.740 -17.655 1.00 36.53 131 ALA A N 1
ATOM 1013 C CA . ALA A 1 131 ? 25.047 -23.526 -17.769 1.00 36.53 131 ALA A CA 1
ATOM 1014 C C . ALA A 1 131 ? 25.808 -24.382 -16.742 1.00 36.53 131 ALA A C 1
ATOM 1016 O O . ALA A 1 131 ? 26.488 -23.884 -15.849 1.00 36.53 131 ALA A O 1
ATOM 1017 N N . LYS A 1 132 ? 25.647 -25.703 -16.853 1.00 42.78 132 LYS A N 1
ATOM 1018 C CA . LYS A 1 132 ? 26.583 -26.699 -16.315 1.00 42.78 132 LYS A CA 1
ATOM 1019 C C . LYS A 1 132 ? 26.799 -27.769 -17.380 1.00 42.78 132 LYS A C 1
ATOM 1021 O O . LYS A 1 132 ? 26.126 -28.795 -17.364 1.00 42.78 132 LYS A O 1
ATOM 1026 N N . LEU A 1 133 ? 27.718 -27.482 -18.297 1.00 39.84 133 LEU A N 1
ATOM 1027 C CA . LEU A 1 133 ? 28.570 -28.447 -18.990 1.00 39.84 133 LEU A CA 1
ATOM 1028 C C . LEU A 1 133 ? 29.950 -27.807 -19.129 1.00 39.84 133 LEU A C 1
ATOM 1030 O O . LEU A 1 133 ? 29.996 -26.660 -19.626 1.00 39.84 133 LEU A O 1
#

Secondary structure (DSSP, 8-state):
-----------SS---HHHHHHHHHHHTT-S------GGGTSSTTPPPSS-TTSSHHHHHHHHHHTT-S-----HHHHHHHHHHHHHHHHHHHHHHHHHHHHHHHHTT-SSGGG--GGGS----S-S-S----